Protein AF-A0A0F9AB58-F1 (afdb_monomer)

InterPro domains:
  IPR027417 P-loop containing nucleoside triphosphate hydrolase [G3DSA:3.40.50.300] (1-75)
  IPR027417 P-loop containing nucleoside triphosphate hydrolase [SSF52540] (13-62)
  IPR038729 Rad50/SbcC-type AAA domain [PF13476] (25-54)

Foldseek 3Di:
DDDQKFWAWDWWQDPVGTDIDTDIDGDDPDDDDDDDDPPPCSVQRVLSVCQVVVNLVVVVDDDPRSHDCVRPPWDDDPNDIID

Mean predicted aligned error: 3.43 Å

Secondary structure (DSSP, 8-state):
----EEEEEEEEEETTEEEEEEEEEE--SS-------TTSSHHHHHHHHHHHTT-GGGGT--GGGGS-GGGTT-EEETTEEE-

Solvent-accessible surface area (backbone atoms only — not comparable to full-atom values): 5363 Å² total; per-residue (Å²): 139,84,72,62,62,54,76,48,79,43,78,27,44,46,100,91,43,78,43,84,45,71,51,75,47,77,55,65,88,80,88,76,83,88,80,77,61,89,92,70,46,66,69,48,56,53,32,50,53,30,50,80,70,74,42,27,60,82,76,77,31,59,73,77,74,40,45,54,56,61,77,79,63,48,32,79,55,97,91,38,81,24,75

Organism: NCBI:txid412755

Radius of gyration: 13.97 Å; Cα contacts (8 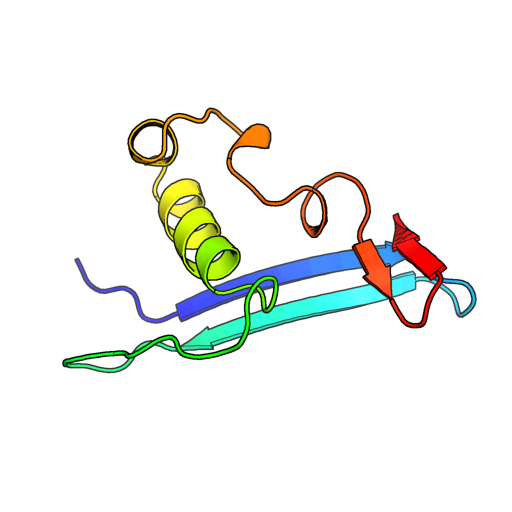Å, |Δi|>4): 94; chains: 1; bounding box: 32×26×36 Å

Sequence (83 aa):
MYINSVRVAVKAHTFEGIKDFGFLFEFREGLNVLTGDNSSGKSTVLSCIYYCLGLEQLIGSKGVNALSPALHQALMANGYTCN

Structure (mmCIF, N/CA/C/O backbone):
data_AF-A0A0F9AB58-F1
#
_entry.id   AF-A0A0F9AB58-F1
#
loop_
_atom_site.group_PDB
_atom_site.id
_atom_site.type_symbol
_atom_site.label_atom_id
_atom_site.label_alt_id
_atom_site.label_comp_id
_atom_site.label_asym_id
_atom_site.label_entity_id
_atom_site.label_seq_id
_atom_site.pdbx_PDB_ins_code
_atom_site.Cartn_x
_atom_site.Cartn_y
_atom_site.Cartn_z
_atom_site.occupancy
_atom_site.B_iso_or_equiv
_atom_site.auth_seq_id
_atom_site.auth_comp_id
_atom_site.auth_asym_id
_atom_site.auth_atom_id
_atom_site.pdbx_PDB_model_num
ATOM 1 N N . MET A 1 1 ? -16.898 5.393 10.780 1.00 78.81 1 MET A N 1
ATOM 2 C CA . MET A 1 1 ? -16.318 5.362 9.422 1.00 78.81 1 MET A CA 1
ATOM 3 C C . MET A 1 1 ? -15.902 3.932 9.126 1.00 78.81 1 MET A C 1
ATOM 5 O O . MET A 1 1 ? -15.297 3.324 9.997 1.00 78.81 1 MET A O 1
ATOM 9 N N . TYR A 1 2 ? -16.262 3.400 7.959 1.00 89.25 2 TYR A N 1
ATOM 10 C CA . TYR A 1 2 ? -15.949 2.029 7.550 1.00 89.25 2 TYR A CA 1
ATOM 11 C C . TYR A 1 2 ? -15.141 2.066 6.251 1.00 89.25 2 TYR A C 1
ATOM 13 O O . TYR A 1 2 ? -15.527 2.769 5.317 1.00 89.25 2 TYR A O 1
ATOM 21 N N . ILE A 1 3 ? -14.012 1.359 6.207 1.00 93.62 3 ILE A N 1
ATOM 22 C CA . ILE A 1 3 ? -13.149 1.265 5.025 1.00 93.62 3 ILE A CA 1
ATOM 23 C C . ILE A 1 3 ? -13.312 -0.146 4.474 1.00 93.62 3 ILE A C 1
ATOM 25 O O . ILE A 1 3 ? -12.911 -1.093 5.133 1.00 93.62 3 ILE A O 1
ATOM 29 N N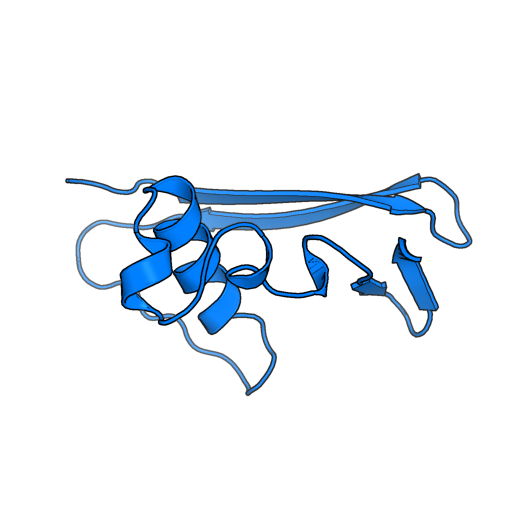 . ASN A 1 4 ? -13.893 -0.278 3.281 1.00 95.62 4 ASN A N 1
ATOM 30 C CA . ASN A 1 4 ? -14.066 -1.578 2.622 1.00 95.62 4 ASN A CA 1
ATOM 31 C C . ASN A 1 4 ? -12.748 -2.103 2.049 1.00 95.62 4 ASN A C 1
ATOM 33 O O . ASN A 1 4 ? -12.403 -3.271 2.184 1.00 95.62 4 ASN A O 1
ATOM 37 N N . SER A 1 5 ? -12.010 -1.227 1.374 1.00 96.50 5 SER A N 1
ATOM 38 C CA . SER A 1 5 ? -10.800 -1.602 0.658 1.00 96.50 5 SER A CA 1
ATOM 39 C C . SER A 1 5 ? -9.950 -0.382 0.355 1.00 96.50 5 SER A C 1
ATOM 41 O O . SER A 1 5 ? -10.478 0.722 0.213 1.00 96.50 5 SER A O 1
ATOM 43 N N . VAL A 1 6 ? -8.660 -0.602 0.137 1.00 96.88 6 VAL A N 1
ATOM 44 C CA . VAL A 1 6 ? -7.774 0.356 -0.525 1.00 96.88 6 VAL A CA 1
ATOM 45 C C . VAL A 1 6 ? -7.191 -0.292 -1.777 1.00 96.88 6 VAL A C 1
ATOM 47 O O . VAL A 1 6 ? -6.730 -1.435 -1.745 1.00 96.88 6 VAL A O 1
ATOM 50 N N . ARG A 1 7 ? -7.248 0.429 -2.899 1.00 97.12 7 ARG A N 1
ATOM 51 C CA . ARG A 1 7 ? -6.732 -0.025 -4.191 1.00 97.12 7 ARG A CA 1
ATOM 52 C C . ARG A 1 7 ? -5.672 0.939 -4.687 1.00 97.12 7 ARG A C 1
ATOM 54 O O . ARG A 1 7 ? -5.897 2.144 -4.722 1.00 97.12 7 ARG A O 1
ATOM 61 N N . VAL A 1 8 ? -4.560 0.381 -5.132 1.00 96.12 8 VAL A N 1
ATOM 62 C CA . VAL A 1 8 ? -3.493 1.097 -5.822 1.00 96.12 8 VAL A CA 1
ATOM 63 C C . VAL A 1 8 ? -3.376 0.522 -7.223 1.00 96.12 8 VAL A C 1
ATOM 65 O O . VAL A 1 8 ? -3.360 -0.697 -7.388 1.00 96.12 8 VAL A O 1
ATOM 68 N N . ALA A 1 9 ? -3.299 1.398 -8.221 1.00 95.31 9 ALA A N 1
ATOM 69 C CA . ALA A 1 9 ? -3.036 1.040 -9.606 1.00 95.31 9 ALA A CA 1
ATOM 70 C C . ALA A 1 9 ? -2.025 2.032 -10.189 1.00 95.31 9 ALA A C 1
ATOM 72 O O . ALA A 1 9 ? -2.249 3.241 -10.147 1.00 95.31 9 ALA A O 1
ATOM 73 N N . VAL A 1 10 ? -0.919 1.516 -10.713 1.00 93.94 10 VAL A N 1
ATOM 74 C CA . VAL A 1 10 ? 0.170 2.280 -11.322 1.00 93.94 10 VAL A CA 1
ATOM 75 C C . VAL A 1 10 ? 0.402 1.725 -12.717 1.00 93.94 10 VAL A C 1
ATOM 77 O O . VAL A 1 10 ? 0.640 0.532 -12.874 1.00 93.94 10 VAL A O 1
ATOM 80 N N . LYS A 1 11 ? 0.345 2.588 -13.729 1.00 94.69 11 LYS A N 1
ATOM 81 C CA . LYS A 1 11 ? 0.786 2.255 -15.084 1.00 94.69 11 LYS A CA 1
ATOM 82 C C . LYS A 1 11 ? 2.228 2.685 -15.226 1.00 94.69 11 LYS A C 1
ATOM 84 O O . LYS A 1 11 ? 2.500 3.868 -15.063 1.00 94.69 11 LYS A O 1
ATOM 89 N N . ALA A 1 12 ? 3.113 1.745 -15.528 1.00 93.81 12 ALA A N 1
ATOM 90 C CA . ALA A 1 12 ? 4.530 2.034 -15.698 1.00 93.81 12 ALA A CA 1
ATOM 91 C C . ALA A 1 12 ? 5.066 1.428 -16.995 1.00 93.81 12 ALA A C 1
ATOM 93 O O . ALA A 1 12 ? 4.645 0.348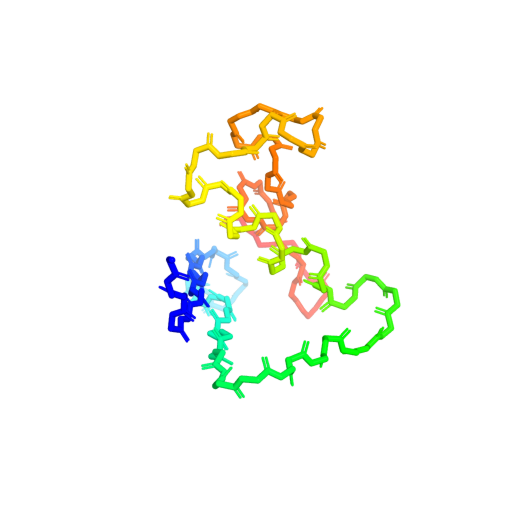 -17.431 1.00 93.81 12 ALA A O 1
ATOM 94 N N . HIS A 1 13 ? 6.020 2.122 -17.602 1.00 93.38 13 HIS A N 1
ATOM 95 C CA . HIS A 1 13 ? 6.805 1.612 -18.711 1.00 93.38 13 HIS A CA 1
ATOM 96 C C . HIS A 1 13 ? 7.793 0.560 -18.207 1.00 93.38 13 HIS A C 1
ATOM 98 O O . HIS A 1 13 ? 8.581 0.793 -17.291 1.00 93.38 13 HIS A O 1
ATOM 104 N N . THR A 1 14 ? 7.759 -0.606 -18.842 1.00 91.50 14 THR A N 1
ATOM 105 C CA . THR A 1 14 ? 8.677 -1.721 -18.602 1.00 91.50 14 THR A CA 1
ATOM 106 C C . THR A 1 14 ? 9.402 -2.083 -19.896 1.00 91.50 14 THR A C 1
ATOM 108 O O . THR A 1 14 ? 9.029 -1.625 -20.978 1.00 91.50 14 THR A O 1
ATOM 111 N N . PHE A 1 15 ? 10.410 -2.953 -19.812 1.00 89.12 15 PHE A N 1
ATOM 112 C CA . PHE A 1 15 ? 11.102 -3.475 -20.997 1.00 89.12 15 PHE A CA 1
ATOM 113 C C . PHE A 1 15 ? 10.182 -4.291 -21.929 1.00 89.12 15 PHE A C 1
ATOM 115 O O . PHE A 1 15 ? 10.485 -4.436 -23.109 1.00 89.12 15 PHE A O 1
ATOM 122 N N . GLU A 1 16 ? 9.042 -4.778 -21.427 1.00 90.00 16 GLU A N 1
ATOM 123 C CA . GLU A 1 16 ? 8.018 -5.497 -22.201 1.00 90.00 16 GLU A CA 1
ATOM 124 C C . GLU A 1 16 ? 6.853 -4.584 -22.635 1.00 90.00 16 GLU A C 1
ATOM 126 O O . GLU A 1 16 ? 5.821 -5.066 -23.095 1.00 90.00 16 GLU A O 1
ATOM 131 N N . GLY A 1 17 ? 6.986 -3.263 -22.467 1.00 92.44 17 GLY A N 1
ATOM 132 C CA . GLY A 1 17 ? 5.934 -2.280 -22.737 1.00 92.44 17 GLY A CA 1
ATOM 133 C C . GLY A 1 17 ? 5.240 -1.764 -21.474 1.00 92.44 17 GLY A C 1
ATOM 134 O O . GLY A 1 17 ? 5.741 -1.919 -20.359 1.00 92.44 17 GLY A O 1
ATOM 135 N N . ILE A 1 18 ? 4.097 -1.094 -21.643 1.00 94.12 18 ILE A N 1
ATOM 136 C CA . ILE A 1 18 ? 3.327 -0.524 -20.526 1.00 94.12 18 ILE A CA 1
ATOM 137 C C . ILE A 1 18 ? 2.625 -1.655 -19.771 1.00 94.12 18 ILE A C 1
ATOM 139 O O . ILE A 1 18 ? 1.900 -2.444 -20.378 1.00 94.12 18 ILE A O 1
ATOM 143 N N . LYS A 1 19 ? 2.806 -1.708 -18.450 1.00 95.06 19 LYS A N 1
ATOM 144 C CA . LYS A 1 19 ? 2.146 -2.678 -17.569 1.00 95.06 19 LYS A CA 1
ATOM 145 C C . LYS A 1 19 ? 1.432 -1.998 -16.410 1.00 95.06 19 LYS A C 1
ATOM 147 O O . LYS A 1 19 ? 1.842 -0.933 -15.951 1.00 95.06 19 LYS A O 1
ATOM 152 N N . ASP A 1 20 ? 0.385 -2.665 -15.934 1.00 94.56 20 ASP A N 1
ATOM 153 C CA . ASP A 1 20 ? -0.321 -2.309 -14.710 1.00 94.56 20 ASP A CA 1
ATOM 154 C C . ASP A 1 20 ? 0.337 -2.992 -13.501 1.00 94.56 20 ASP A C 1
ATOM 156 O O . ASP A 1 20 ? 0.547 -4.206 -13.480 1.00 94.56 20 ASP A O 1
ATOM 160 N N . PHE A 1 21 ? 0.621 -2.202 -12.474 1.00 94.25 21 PHE A N 1
ATOM 161 C CA . PHE A 1 21 ? 1.109 -2.615 -11.164 1.00 94.25 21 PHE A CA 1
ATOM 162 C C . PHE A 1 21 ? 0.146 -2.143 -10.082 1.00 94.25 21 PHE A C 1
ATOM 164 O O . PHE A 1 21 ? -0.649 -1.227 -10.286 1.00 94.25 21 PHE A O 1
ATOM 171 N N . GLY A 1 22 ? 0.249 -2.733 -8.897 1.00 93.94 22 GLY A N 1
ATOM 172 C CA . GLY A 1 22 ? -0.494 -2.281 -7.733 1.00 93.94 22 GLY A CA 1
ATOM 173 C C . GLY A 1 22 ? -1.055 -3.433 -6.924 1.00 93.94 22 GLY A C 1
ATOM 174 O O . GLY A 1 22 ? -0.617 -4.576 -7.046 1.00 93.94 22 GLY A O 1
ATOM 175 N N . PHE A 1 23 ? -2.016 -3.113 -6.069 1.00 94.19 23 PHE A N 1
ATOM 176 C CA . PHE A 1 23 ? -2.644 -4.082 -5.186 1.00 94.19 23 PHE A CA 1
ATOM 177 C C . PHE A 1 23 ? -4.069 -3.660 -4.840 1.00 94.19 23 PHE A C 1
ATOM 179 O O . PHE A 1 23 ? -4.451 -2.492 -4.945 1.00 94.19 23 PHE A O 1
ATOM 186 N N . LEU A 1 24 ? -4.844 -4.636 -4.385 1.00 96.06 24 LEU A N 1
ATOM 187 C CA . LEU A 1 24 ? -6.118 -4.436 -3.717 1.00 96.06 24 LEU A CA 1
ATOM 188 C C . LEU A 1 24 ? -6.002 -5.061 -2.331 1.00 96.06 24 LEU A C 1
ATOM 190 O O . LEU A 1 24 ? -5.679 -6.240 -2.216 1.00 96.06 24 LEU A O 1
ATOM 194 N N . PHE A 1 25 ? -6.247 -4.266 -1.296 1.00 95.94 25 PHE A N 1
ATOM 195 C CA . PHE A 1 25 ? -6.343 -4.758 0.068 1.00 95.94 25 PHE A CA 1
ATOM 196 C C . PHE A 1 25 ? -7.776 -4.573 0.554 1.00 95.94 25 PHE A C 1
ATOM 198 O O . PHE A 1 25 ? -8.259 -3.443 0.640 1.00 95.94 25 PHE A O 1
ATOM 205 N N . GLU A 1 26 ? -8.449 -5.680 0.845 1.00 96.25 26 GLU A N 1
ATOM 206 C CA . GLU A 1 26 ? -9.819 -5.700 1.354 1.00 96.25 26 GLU A CA 1
ATOM 207 C C . GLU A 1 26 ? -9.801 -5.833 2.876 1.00 96.25 26 GLU A C 1
ATOM 209 O O . GLU A 1 26 ? -9.095 -6.676 3.432 1.00 96.25 26 GLU A O 1
ATOM 214 N N . PHE A 1 27 ? -10.588 -5.003 3.550 1.00 95.69 27 PHE A N 1
ATOM 215 C CA . PHE A 1 27 ? -10.770 -5.058 4.992 1.00 95.69 27 PHE A CA 1
ATOM 216 C C . PHE A 1 27 ? -12.050 -5.812 5.322 1.00 95.69 27 PHE A C 1
ATOM 218 O O . PHE A 1 27 ? -13.058 -5.720 4.621 1.00 95.69 27 PHE A O 1
ATOM 225 N N . ARG A 1 28 ? -12.008 -6.555 6.423 1.00 94.94 28 ARG A N 1
ATOM 226 C CA . ARG A 1 28 ? -13.161 -7.260 6.982 1.00 94.94 28 ARG A CA 1
ATOM 227 C C . ARG A 1 28 ? -13.574 -6.634 8.303 1.00 94.94 28 ARG A C 1
ATOM 229 O O . ARG A 1 28 ? -12.797 -5.909 8.925 1.00 94.94 28 ARG A O 1
ATOM 236 N N . GLU A 1 29 ? -14.785 -6.937 8.747 1.00 94.69 29 GLU A N 1
ATOM 237 C CA . GLU A 1 29 ? -15.216 -6.576 10.094 1.00 94.69 29 GLU A CA 1
ATOM 238 C C . GLU A 1 29 ? -14.303 -7.206 11.158 1.00 94.69 29 GLU A C 1
ATOM 240 O O . GLU A 1 29 ? -13.782 -8.312 10.991 1.00 94.69 29 GLU A O 1
ATOM 245 N N . GLY A 1 30 ? -14.104 -6.488 12.265 1.00 94.69 30 GLY A N 1
ATOM 246 C CA . GLY A 1 30 ? -13.210 -6.905 13.344 1.00 94.69 30 GLY A CA 1
ATOM 247 C C . GLY A 1 30 ? -11.747 -6.514 13.111 1.00 94.69 30 GLY A C 1
ATOM 248 O O . GLY A 1 30 ? -11.443 -5.406 12.664 1.00 94.69 30 GLY A O 1
ATOM 249 N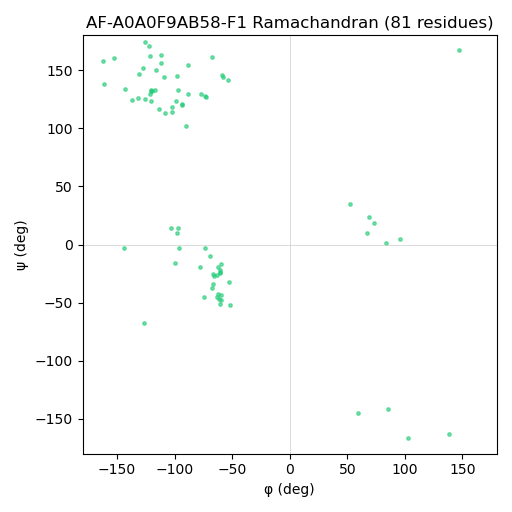 N . LEU A 1 31 ? -10.824 -7.403 13.489 1.00 94.38 31 LEU A N 1
ATOM 250 C CA . LEU A 1 31 ? -9.384 -7.143 13.472 1.00 94.38 31 LEU A CA 1
ATOM 251 C C . LEU A 1 31 ? -8.749 -7.614 12.158 1.00 94.38 31 LEU A C 1
ATOM 253 O O . LEU A 1 31 ? -8.738 -8.804 11.854 1.00 94.38 31 LEU A O 1
ATOM 257 N N . ASN A 1 32 ? -8.136 -6.682 11.430 1.00 93.25 32 ASN A N 1
ATOM 258 C CA . ASN A 1 32 ? -7.318 -6.979 10.256 1.00 93.25 32 ASN A CA 1
ATOM 259 C C . ASN A 1 32 ? -5.840 -6.883 10.651 1.00 93.25 32 ASN A C 1
ATOM 261 O O . ASN A 1 32 ? -5.379 -5.818 11.061 1.00 93.25 32 ASN A O 1
ATOM 265 N N . VAL A 1 33 ? -5.093 -7.983 10.533 1.00 94.56 33 VAL A N 1
ATOM 266 C CA . VAL A 1 33 ? -3.660 -8.029 10.867 1.00 94.56 33 VAL A CA 1
ATOM 267 C C . VAL A 1 33 ? -2.835 -7.977 9.584 1.00 94.56 33 VAL A C 1
ATOM 269 O O . VAL A 1 33 ? -2.860 -8.913 8.788 1.00 94.56 33 VAL A O 1
ATOM 272 N N . LEU A 1 34 ? -2.078 -6.895 9.388 1.00 93.12 34 LEU A N 1
ATOM 273 C CA . LEU A 1 34 ? -1.149 -6.756 8.266 1.00 93.12 34 LEU A CA 1
ATOM 274 C C . LEU A 1 34 ? 0.229 -7.287 8.676 1.00 93.12 34 LEU A C 1
ATOM 276 O O . LEU A 1 34 ? 0.981 -6.607 9.372 1.00 93.12 34 LEU A O 1
ATOM 280 N N . THR A 1 35 ? 0.560 -8.501 8.236 1.00 92.94 35 THR A N 1
ATOM 281 C CA . THR A 1 35 ? 1.843 -9.171 8.510 1.00 92.94 35 THR A CA 1
ATOM 282 C C . THR A 1 35 ? 2.698 -9.313 7.248 1.00 92.94 35 THR A C 1
ATOM 284 O O . THR A 1 35 ? 2.188 -9.275 6.131 1.00 92.94 35 THR A O 1
ATOM 287 N N . GLY A 1 36 ? 4.013 -9.436 7.422 1.00 92.69 36 GLY A N 1
ATOM 288 C CA . GLY A 1 36 ? 4.995 -9.603 6.350 1.00 92.69 36 GLY A CA 1
ATOM 289 C C . GLY A 1 36 ? 6.331 -8.938 6.675 1.00 92.69 36 GLY A C 1
ATOM 290 O O . GLY A 1 36 ? 6.419 -8.119 7.593 1.00 92.69 36 GLY A O 1
ATOM 291 N N . ASP A 1 37 ? 7.359 -9.245 5.892 1.00 95.44 37 ASP A N 1
ATOM 292 C CA . ASP A 1 37 ? 8.728 -8.778 6.132 1.00 95.44 37 ASP A CA 1
ATOM 293 C C . ASP A 1 37 ? 8.900 -7.269 5.960 1.00 95.44 37 ASP A C 1
ATOM 295 O O . ASP A 1 37 ? 8.078 -6.578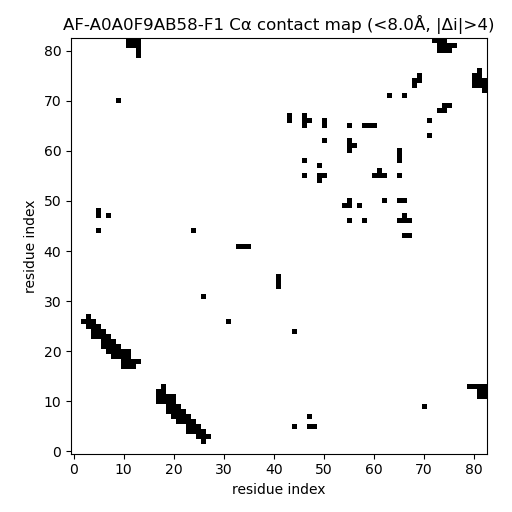 5.349 1.00 95.44 37 ASP A O 1
ATOM 299 N N . ASN A 1 38 ? 9.978 -6.715 6.510 1.00 91.44 38 ASN A N 1
ATOM 300 C CA . ASN A 1 38 ? 10.326 -5.321 6.248 1.00 91.44 38 ASN A CA 1
ATOM 301 C C . ASN A 1 38 ? 10.400 -5.063 4.738 1.00 91.44 38 ASN A C 1
ATOM 303 O O . ASN A 1 38 ? 10.825 -5.916 3.965 1.00 91.44 38 ASN A O 1
ATOM 307 N N . SER A 1 39 ? 9.923 -3.887 4.330 1.00 89.00 39 SER A N 1
ATOM 308 C CA . SER A 1 39 ? 9.816 -3.495 2.919 1.00 89.00 39 SER A CA 1
ATOM 309 C C . SER A 1 39 ? 8.791 -4.276 2.076 1.00 89.00 39 SER A C 1
ATOM 311 O O . SER A 1 39 ? 8.704 -4.035 0.878 1.00 89.00 39 SER A O 1
ATOM 313 N N . SER A 1 40 ? 7.930 -5.112 2.675 1.00 90.69 40 SER A N 1
ATOM 314 C CA . SER A 1 40 ? 6.843 -5.808 1.955 1.00 90.69 40 SER A CA 1
ATOM 315 C C . SER A 1 40 ? 5.647 -4.927 1.548 1.00 90.69 40 SER A C 1
ATOM 317 O O . SER A 1 40 ? 4.705 -5.419 0.936 1.00 90.69 40 SER A O 1
ATOM 319 N N . GLY A 1 41 ? 5.639 -3.639 1.914 1.00 91.44 41 GLY A N 1
ATOM 320 C CA . GLY A 1 41 ? 4.560 -2.701 1.564 1.00 91.44 41 GLY A CA 1
ATOM 321 C C . GLY A 1 41 ? 3.469 -2.502 2.626 1.00 91.44 41 GLY A C 1
ATOM 322 O O . GLY A 1 41 ? 2.534 -1.744 2.391 1.00 91.44 41 GLY A O 1
ATOM 323 N N . LYS A 1 42 ? 3.591 -3.089 3.827 1.00 94.25 42 LYS A N 1
ATOM 324 C CA . LYS A 1 42 ? 2.623 -2.895 4.937 1.00 94.25 42 LYS A CA 1
ATOM 325 C C . LYS A 1 42 ? 2.345 -1.417 5.242 1.00 94.25 42 LYS A C 1
ATOM 327 O O . LYS A 1 42 ? 1.197 -0.985 5.246 1.00 94.25 42 LYS A O 1
ATOM 332 N N . SER A 1 43 ? 3.403 -0.627 5.448 1.00 93.94 43 SER A N 1
ATOM 333 C CA . SER A 1 43 ? 3.281 0.814 5.711 1.00 93.94 43 SER A CA 1
ATOM 334 C C . SER A 1 43 ? 2.725 1.579 4.508 1.00 93.94 43 SER A C 1
ATOM 336 O O . SER A 1 43 ? 2.078 2.604 4.689 1.00 93.94 43 SER A O 1
ATOM 338 N N . THR A 1 44 ? 2.928 1.069 3.289 1.00 95.62 44 THR A N 1
ATOM 339 C CA . THR A 1 44 ? 2.360 1.643 2.062 1.00 95.62 44 THR A CA 1
ATOM 340 C C . THR A 1 44 ? 0.841 1.500 2.029 1.00 95.62 44 THR A C 1
ATOM 342 O O . THR A 1 44 ? 0.167 2.440 1.620 1.00 95.62 44 THR A O 1
ATOM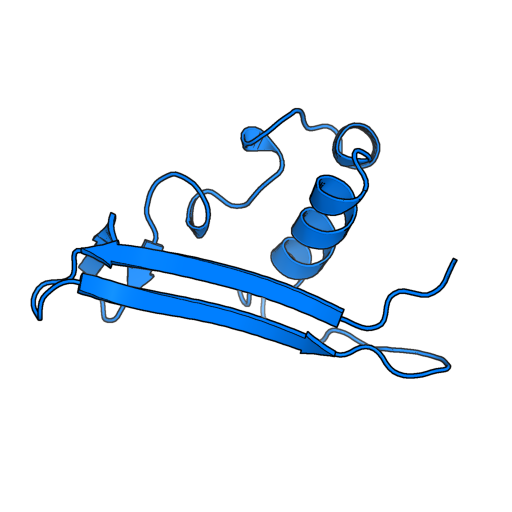 345 N N . VAL A 1 45 ? 0.278 0.384 2.510 1.00 95.94 45 VAL A N 1
ATOM 346 C CA . VAL A 1 45 ? -1.184 0.233 2.644 1.00 95.94 45 VAL A CA 1
ATOM 347 C C . VAL A 1 45 ? -1.747 1.317 3.568 1.00 95.94 45 VAL A C 1
ATOM 349 O O . VAL A 1 45 ? -2.694 2.008 3.202 1.00 95.94 45 VAL A O 1
ATOM 352 N N . LEU A 1 46 ? -1.121 1.517 4.734 1.00 93.69 46 LEU A N 1
ATOM 353 C CA . LEU A 1 46 ? -1.515 2.552 5.696 1.00 93.69 46 LEU A CA 1
ATOM 354 C C . LEU A 1 46 ? -1.392 3.968 5.120 1.00 93.69 46 LEU A C 1
ATOM 356 O O . LEU A 1 46 ? -2.328 4.754 5.247 1.00 93.69 46 LEU A O 1
ATOM 360 N N . SER A 1 47 ? -0.279 4.304 4.461 1.00 95.50 47 SER A N 1
ATOM 361 C CA . SER A 1 47 ? -0.105 5.646 3.895 1.00 95.50 47 SER A CA 1
ATOM 362 C C . SER A 1 47 ? -1.080 5.937 2.755 1.00 95.50 47 SER A C 1
ATOM 364 O O . SER A 1 47 ? -1.573 7.059 2.669 1.00 95.50 47 SER A O 1
ATOM 366 N N . CYS A 1 48 ? -1.445 4.936 1.946 1.00 96.50 48 CYS A N 1
ATOM 367 C CA . CYS A 1 48 ? -2.501 5.078 0.941 1.00 96.50 48 CYS A CA 1
ATOM 368 C C . CYS A 1 48 ? -3.854 5.395 1.585 1.00 96.50 48 CYS A C 1
ATOM 370 O O . CYS A 1 48 ? -4.561 6.274 1.102 1.00 96.50 48 CYS A O 1
ATOM 372 N N . ILE A 1 49 ? -4.198 4.733 2.695 1.00 95.75 49 ILE A N 1
ATOM 373 C CA . ILE A 1 49 ? -5.429 5.032 3.437 1.00 95.75 49 ILE A CA 1
ATOM 374 C C . ILE A 1 49 ? -5.410 6.476 3.934 1.00 95.75 49 ILE A C 1
ATOM 376 O O . ILE A 1 49 ? -6.356 7.211 3.673 1.00 95.75 49 ILE A O 1
ATOM 380 N N . TYR A 1 50 ? -4.338 6.908 4.605 1.00 95.38 50 TYR A N 1
ATOM 381 C CA . TYR A 1 50 ? -4.247 8.284 5.101 1.00 95.38 50 TYR A CA 1
ATOM 382 C C . TYR A 1 50 ? -4.337 9.309 3.972 1.00 95.38 50 TYR A C 1
ATOM 384 O O . TYR A 1 50 ? -5.085 10.274 4.095 1.00 95.38 50 TYR A O 1
ATOM 392 N N . TYR A 1 51 ? -3.642 9.070 2.862 1.00 96.12 51 TYR A N 1
ATOM 393 C CA . TYR A 1 51 ? -3.663 9.948 1.698 1.00 96.12 51 TYR A CA 1
ATOM 394 C C . TYR A 1 51 ? -5.058 10.050 1.062 1.00 96.12 51 TYR A C 1
ATOM 396 O O . TYR A 1 51 ? -5.539 11.151 0.809 1.00 96.12 51 TYR A O 1
ATOM 404 N N . CYS A 1 52 ? -5.764 8.927 0.873 1.00 94.88 52 CYS A N 1
ATOM 405 C CA . CYS A 1 52 ? -7.137 8.927 0.349 1.00 94.88 52 CYS A CA 1
ATOM 406 C C . CYS A 1 52 ? -8.124 9.705 1.234 1.00 94.88 52 CYS A C 1
ATOM 408 O O . CYS A 1 52 ? -9.160 10.153 0.746 1.00 94.88 52 CYS A O 1
ATOM 410 N N . LEU A 1 53 ? -7.820 9.851 2.524 1.00 94.69 53 LEU A N 1
ATOM 411 C CA . LEU A 1 53 ? -8.651 10.556 3.497 1.00 94.69 53 LEU A CA 1
ATOM 412 C C . LEU A 1 53 ? -8.224 12.012 3.725 1.00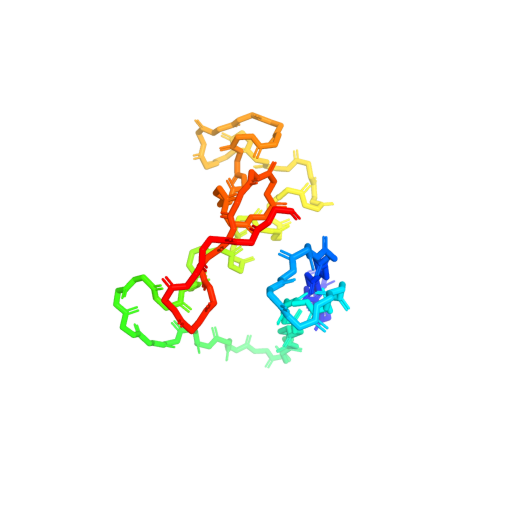 94.69 53 LEU A C 1
ATOM 414 O O . LEU A 1 53 ? -8.876 12.705 4.502 1.00 94.69 53 LEU A O 1
ATOM 418 N N . GLY A 1 54 ? -7.140 12.474 3.092 1.00 94.88 54 GLY A N 1
ATOM 419 C CA . GLY A 1 54 ? -6.558 13.795 3.355 1.00 94.88 54 GLY A CA 1
ATOM 420 C C . GLY A 1 54 ? -5.917 13.916 4.745 1.00 94.88 54 GLY A C 1
ATOM 421 O O . GLY A 1 54 ? -5.842 15.007 5.310 1.00 94.88 54 GLY A O 1
ATOM 422 N N . LEU A 1 55 ? -5.517 12.789 5.3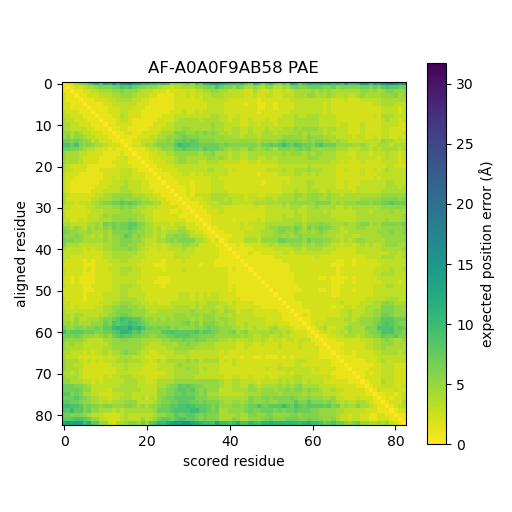41 1.00 95.25 55 LEU A N 1
ATOM 423 C CA . LEU A 1 55 ? -4.969 12.682 6.696 1.00 95.25 55 LEU A CA 1
ATOM 424 C C . LEU A 1 55 ? -3.445 12.498 6.713 1.00 95.25 55 LEU A C 1
ATOM 426 O O . LEU A 1 55 ? -2.872 12.152 7.744 1.00 95.25 55 LEU A O 1
ATOM 430 N N . GLU A 1 56 ? -2.755 12.730 5.600 1.00 95.06 56 GLU A N 1
ATOM 431 C CA . GLU A 1 56 ? -1.316 12.495 5.477 1.00 95.06 56 GLU A CA 1
ATOM 432 C C . GLU A 1 56 ? -0.448 13.315 6.448 1.00 95.06 56 GLU A C 1
ATOM 434 O O . GLU A 1 56 ? 0.659 12.895 6.786 1.00 95.06 56 GLU A O 1
ATOM 439 N N . GLN A 1 57 ? -0.951 14.441 6.966 1.00 93.81 57 GLN A N 1
ATOM 440 C CA . GLN A 1 57 ? -0.243 15.209 7.999 1.00 93.81 57 GLN A CA 1
ATOM 441 C C . GLN A 1 57 ? -0.074 14.417 9.306 1.00 93.81 57 GLN A C 1
ATOM 443 O O . GLN A 1 57 ? 0.887 14.651 10.035 1.00 93.81 57 GLN A O 1
ATOM 448 N N . LEU A 1 58 ? -0.960 13.452 9.599 1.00 92.06 58 LEU A N 1
ATOM 449 C CA . LEU A 1 58 ? -0.877 12.619 10.807 1.00 92.06 58 LEU A CA 1
ATOM 450 C C . LEU A 1 58 ? 0.345 11.696 10.806 1.00 92.06 58 LEU A C 1
ATOM 452 O O . LEU A 1 58 ? 0.831 11.323 11.869 1.00 92.06 58 LEU A O 1
ATOM 456 N N . ILE A 1 59 ? 0.850 11.351 9.622 1.00 89.62 59 ILE A N 1
ATOM 457 C CA . ILE A 1 59 ? 2.074 10.562 9.450 1.00 89.62 59 ILE A CA 1
ATOM 458 C C . ILE A 1 59 ? 3.302 11.447 9.183 1.00 89.62 59 ILE A C 1
ATOM 460 O O . ILE A 1 59 ? 4.342 10.947 8.764 1.00 89.62 59 ILE A O 1
ATOM 464 N N . GLY A 1 60 ? 3.194 12.761 9.424 1.00 90.25 60 GLY A N 1
ATOM 465 C CA . GLY A 1 60 ? 4.305 13.712 9.336 1.00 90.25 60 GLY A CA 1
ATOM 466 C C . GLY A 1 60 ? 4.757 14.048 7.913 1.00 90.25 60 GLY A C 1
ATOM 467 O O . GLY A 1 60 ? 5.870 14.536 7.735 1.00 90.25 60 GLY A O 1
ATOM 468 N N . SER A 1 61 ? 3.927 13.793 6.898 1.00 91.31 61 SER A N 1
ATOM 469 C CA . SER A 1 61 ? 4.235 14.099 5.496 1.00 91.31 61 SER A CA 1
ATOM 470 C C . SER A 1 61 ? 3.140 14.953 4.852 1.00 91.31 61 SER A C 1
ATOM 472 O O . SER A 1 61 ? 2.130 15.252 5.480 1.00 91.31 61 SER A O 1
ATOM 474 N N . LYS A 1 62 ? 3.331 15.409 3.608 1.00 92.50 62 LYS A N 1
ATOM 475 C CA . LYS A 1 62 ? 2.383 16.275 2.888 1.00 92.50 62 LYS A CA 1
ATOM 476 C C . LYS A 1 62 ? 2.312 15.947 1.403 1.00 92.50 62 LYS A C 1
ATOM 478 O O . LYS A 1 62 ? 3.344 15.855 0.738 1.00 92.50 62 LYS A O 1
ATOM 483 N N . GLY A 1 63 ? 1.091 15.861 0.874 1.00 92.44 63 GLY A N 1
ATOM 484 C CA . GLY A 1 63 ? 0.853 15.600 -0.543 1.00 92.44 63 GLY A CA 1
ATOM 485 C C . GLY A 1 63 ? 1.467 14.274 -0.995 1.00 92.44 63 GLY A C 1
ATOM 486 O O . GLY A 1 63 ? 1.510 13.309 -0.236 1.00 92.44 63 GLY A O 1
ATOM 487 N N . VAL A 1 64 ? 1.956 14.221 -2.237 1.00 92.62 64 VAL A N 1
ATOM 488 C CA . VAL A 1 64 ? 2.493 12.988 -2.850 1.00 92.62 64 VAL A CA 1
ATOM 489 C C . VAL A 1 64 ? 3.693 12.399 -2.103 1.00 92.62 64 VAL A C 1
ATOM 491 O O . VAL A 1 64 ? 3.895 11.191 -2.138 1.00 92.62 64 VAL A O 1
ATOM 494 N N . ASN A 1 65 ? 4.425 13.217 -1.341 1.00 92.38 65 ASN A N 1
ATOM 495 C CA . ASN A 1 65 ? 5.553 12.767 -0.521 1.00 92.38 65 ASN A CA 1
ATOM 496 C C . ASN A 1 65 ? 5.118 11.908 0.680 1.00 92.38 65 ASN A C 1
ATOM 498 O O . ASN A 1 65 ? 5.958 11.345 1.380 1.00 92.38 65 ASN A O 1
ATOM 502 N N . ALA A 1 66 ? 3.816 11.829 0.969 1.00 94.12 66 ALA A N 1
ATOM 503 C CA . ALA A 1 66 ? 3.271 10.903 1.957 1.00 94.12 66 ALA A CA 1
ATOM 504 C C . ALA A 1 66 ? 3.156 9.470 1.420 1.00 94.12 66 ALA A C 1
ATOM 506 O O . ALA A 1 66 ? 3.054 8.516 2.193 1.00 94.12 66 ALA A O 1
ATOM 507 N N . LEU A 1 67 ? 3.172 9.312 0.097 1.00 94.88 67 LEU A N 1
ATOM 508 C CA . LEU A 1 67 ? 3.139 8.025 -0.574 1.00 94.88 67 LEU A CA 1
ATOM 509 C C . LEU A 1 67 ? 4.559 7.487 -0.771 1.00 94.88 67 LEU A C 1
ATOM 511 O O . LEU A 1 67 ? 5.531 8.235 -0.867 1.00 94.88 67 LEU A O 1
ATOM 515 N N . SER A 1 68 ? 4.676 6.161 -0.869 1.00 92.50 68 SER A N 1
ATOM 516 C CA . SER A 1 68 ? 5.946 5.524 -1.231 1.00 92.50 68 SER A CA 1
ATOM 517 C C . SER A 1 68 ? 6.442 6.046 -2.593 1.00 92.50 68 SER A C 1
ATOM 519 O O . SER A 1 68 ? 5.613 6.255 -3.486 1.00 92.50 68 SER A O 1
ATOM 521 N N . PRO A 1 69 ? 7.764 6.208 -2.809 1.00 92.44 69 PRO A N 1
ATOM 522 C CA . PRO A 1 69 ? 8.325 6.552 -4.121 1.00 92.44 69 PRO A CA 1
ATOM 523 C C . PRO A 1 69 ? 7.863 5.617 -5.247 1.00 92.44 69 PRO A C 1
ATOM 525 O O . PRO A 1 69 ? 7.620 6.073 -6.361 1.00 92.44 69 PRO A O 1
ATOM 528 N N . ALA A 1 70 ? 7.615 4.341 -4.931 1.00 92.62 70 ALA A N 1
ATOM 529 C CA . ALA A 1 70 ? 7.065 3.357 -5.866 1.00 92.62 70 ALA A CA 1
ATOM 530 C C . ALA A 1 70 ? 5.683 3.723 -6.438 1.00 92.62 70 ALA A C 1
ATOM 532 O O . ALA A 1 70 ? 5.257 3.132 -7.425 1.00 92.62 70 ALA A O 1
ATOM 533 N N . LEU A 1 71 ? 4.971 4.670 -5.820 1.00 94.12 71 LEU A N 1
ATOM 534 C CA . LEU A 1 71 ? 3.637 5.095 -6.244 1.00 94.12 71 LEU A CA 1
ATOM 535 C C . LEU A 1 71 ? 3.630 6.383 -7.071 1.00 94.12 71 LEU A C 1
ATOM 537 O O . LEU A 1 71 ? 2.606 6.685 -7.676 1.00 94.12 71 LEU A O 1
ATOM 541 N N . HIS A 1 72 ? 4.717 7.161 -7.068 1.00 92.06 72 HIS A N 1
ATOM 542 C CA . HIS A 1 72 ? 4.724 8.492 -7.690 1.00 92.06 72 HIS A CA 1
ATOM 543 C C . HIS A 1 72 ? 6.041 8.889 -8.376 1.00 92.06 72 HIS A C 1
ATOM 545 O O . HIS A 1 72 ? 6.113 9.979 -8.937 1.00 92.06 72 HIS A O 1
ATOM 551 N N . GLN A 1 73 ? 7.080 8.050 -8.320 1.00 92.19 73 GLN A N 1
ATOM 552 C CA . GLN A 1 73 ? 8.372 8.297 -8.971 1.00 92.19 73 GLN A CA 1
ATOM 553 C C . GLN A 1 73 ? 8.782 7.127 -9.860 1.00 92.19 73 GLN A C 1
ATOM 555 O O . GLN A 1 73 ? 8.853 7.281 -11.072 1.00 92.19 73 GLN A O 1
ATOM 560 N N . ALA A 1 74 ? 9.083 5.984 -9.245 1.00 91.44 74 ALA A N 1
ATOM 561 C CA . ALA A 1 74 ? 9.666 4.830 -9.915 1.00 91.44 74 ALA A CA 1
ATOM 562 C C . ALA A 1 74 ? 9.463 3.577 -9.063 1.00 91.44 74 ALA A C 1
ATOM 564 O O . ALA A 1 74 ? 9.678 3.618 -7.848 1.00 91.44 74 ALA A O 1
ATOM 565 N N . LEU A 1 75 ? 9.110 2.455 -9.684 1.00 92.62 75 LEU A N 1
ATOM 566 C CA . LEU A 1 75 ? 9.003 1.151 -9.025 1.00 92.62 75 LEU A CA 1
ATOM 567 C C . LEU A 1 75 ? 10.029 0.170 -9.592 1.00 92.62 75 LEU A C 1
ATOM 569 O O . LEU A 1 75 ? 10.410 0.262 -10.753 1.00 92.62 75 LEU A O 1
ATOM 573 N N . MET A 1 76 ? 10.486 -0.780 -8.776 1.00 90.69 76 MET A N 1
ATOM 574 C CA . MET A 1 76 ? 11.369 -1.851 -9.240 1.00 90.69 76 MET A CA 1
ATOM 575 C C . MET A 1 76 ? 10.558 -3.116 -9.504 1.00 90.69 76 MET A C 1
ATOM 577 O O . MET A 1 76 ? 9.904 -3.632 -8.598 1.00 90.69 76 MET A O 1
ATOM 581 N N . ALA A 1 77 ? 10.634 -3.641 -10.725 1.00 88.81 77 ALA A N 1
ATOM 582 C CA . ALA A 1 77 ? 10.010 -4.899 -11.113 1.00 88.81 77 ALA A CA 1
ATOM 583 C C . ALA A 1 77 ? 11.024 -5.780 -11.851 1.00 88.81 77 ALA A C 1
ATOM 585 O O . ALA A 1 77 ? 11.644 -5.352 -12.822 1.00 88.81 77 ALA A O 1
ATOM 586 N N . ASN A 1 78 ? 11.204 -7.020 -11.385 1.00 87.38 78 ASN A N 1
ATOM 587 C CA . ASN A 1 78 ? 12.125 -8.001 -11.978 1.00 87.38 78 ASN A CA 1
ATOM 588 C C . ASN A 1 78 ? 13.566 -7.481 -12.175 1.00 87.38 78 ASN A C 1
ATOM 590 O O . ASN A 1 78 ? 14.225 -7.833 -13.146 1.00 87.38 78 ASN A O 1
ATOM 594 N N . GLY A 1 79 ? 14.051 -6.626 -11.266 1.00 85.94 79 GLY A N 1
ATOM 595 C CA . GLY 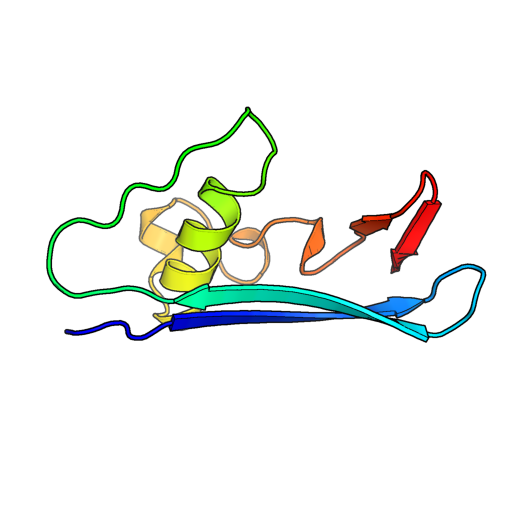A 1 79 ? 15.393 -6.032 -11.343 1.00 85.94 79 GLY A CA 1
ATOM 596 C C . GLY A 1 79 ? 15.509 -4.791 -12.235 1.00 85.94 79 GLY A C 1
ATOM 597 O O . GLY A 1 79 ? 16.593 -4.221 -12.325 1.00 85.94 79 GLY A O 1
ATOM 598 N N . TYR A 1 80 ? 14.413 -4.334 -12.844 1.00 86.88 80 TYR A N 1
ATOM 599 C CA . TYR A 1 80 ? 14.374 -3.133 -13.676 1.00 86.88 80 TYR A CA 1
ATOM 600 C C . TYR A 1 80 ? 13.603 -2.010 -12.989 1.00 86.88 80 TYR A C 1
ATOM 602 O O . TYR A 1 80 ? 12.594 -2.249 -12.326 1.00 86.88 80 TYR A O 1
ATOM 610 N N . THR A 1 81 ? 14.060 -0.778 -13.189 1.00 91.12 81 THR A N 1
ATOM 611 C CA . THR A 1 81 ? 13.306 0.422 -12.817 1.00 91.12 81 THR A CA 1
ATOM 612 C C . THR A 1 81 ? 12.212 0.673 -13.852 1.00 91.12 81 THR A C 1
ATOM 614 O O . THR A 1 81 ? 12.483 0.690 -15.053 1.00 91.12 81 THR A O 1
ATOM 617 N N . CYS A 1 82 ? 10.984 0.868 -13.389 1.00 90.44 82 CYS A N 1
ATOM 618 C CA . CYS A 1 82 ? 9.805 1.170 -14.189 1.00 90.44 82 CYS A CA 1
ATOM 619 C C . CYS A 1 82 ? 9.249 2.531 -13.755 1.00 90.44 82 CYS A C 1
ATOM 621 O O . CYS A 1 82 ? 9.095 2.766 -12.554 1.00 90.44 82 CYS A O 1
ATOM 623 N N . ASN A 1 83 ? 8.949 3.396 -14.727 1.00 84.94 83 ASN A N 1
ATOM 624 C CA . ASN A 1 83 ? 8.469 4.768 -14.516 1.00 84.94 83 ASN A CA 1
ATOM 625 C C . ASN A 1 83 ? 7.172 5.023 -15.281 1.00 84.94 83 ASN A C 1
ATOM 627 O O . ASN A 1 83 ? 7.002 4.402 -16.360 1.00 84.94 83 ASN A O 1
#

pLDDT: mean 93.02, std 2.98, range [78.81, 97.12]

Nearest PDB structures (foldseek):
  4rnd-assembly1_C  TM=3.180E-01  e=4.336E+00  Saccharomyces cerevisiae S288C
  6o7x-assembly1_M  TM=2.877E-01  e=3.573E+00  Saccharomyces cerevisiae S288C
  4rnd-assembly1_A  TM=3.388E-01  e=7.745E+00  Saccharomyces cerevisiae S288C
  5d80-assembly1_G  TM=3.041E-01  e=5.984E+00  Saccharomyces cerevisiae S288C